Protein AF-A0A944UJE9-F1 (afdb_monomer)

Sequence (61 aa):
ANIRFREEGEKPKPVHTLNGSALAIPRVLAGILENFIQDDGRVKIPECLHRWFPQEFIGPS

Solvent-accessible surface area (backbone atoms only — not comparable to full-atom values): 4124 Å² total; per-residue (Å²): 131,96,56,63,47,63,58,91,97,53,76,71,40,80,63,89,86,86,87,80,81,91,74,56,66,74,62,52,50,49,52,48,50,72,75,29,50,45,98,87,69,32,24,49,54,59,75,89,47,38,89,83,44,79,60,64,58,50,66,89,133

pLDDT: mean 95.16, std 5.77, range [65.38, 98.31]

Foldseek 3Di:
DQDWDDDPPGDTDGDDDDDDDPDDVVVVVVVQLVVQQDPVRWGADDPVCCVPVVDRTDDDD

Radius of gyration: 21.92 Å; Cα contacts (8 Å, |Δi|>4): 48; chains: 1; bounding box: 40×20×62 Å

Mean predicted aligned error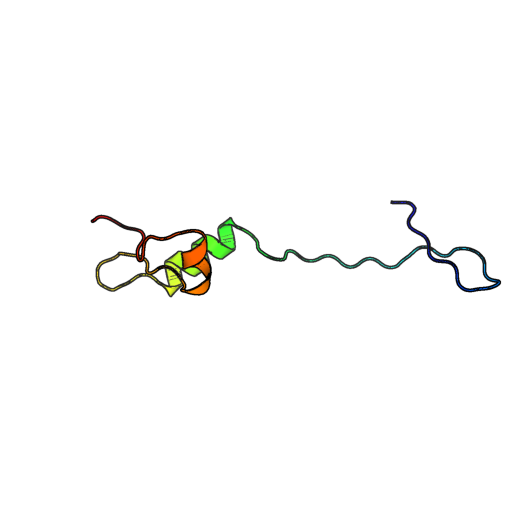: 4.61 Å

Secondary structure (DSSP, 8-state):
---EE--TTSPPEEPP-----S--HHHHHHHHHHHHB-TTS-EEPPGGGTTT---SEES--

Nearest PDB structures (foldseek):
  7u2b-assembly1_A  TM=8.730E-01  e=9.964E-02  Homo sapiens
  8ffy-assembly1_A  TM=8.804E-01  e=1.317E-01  Homo sapiens

Structure (mmCIF, N/CA/C/O backbone):
data_AF-A0A944UJE9-F1
#
_entry.id   AF-A0A944UJE9-F1
#
loop_
_atom_site.group_PDB
_atom_site.id
_atom_site.type_symbol
_atom_site.label_atom_id
_atom_site.label_alt_id
_atom_site.label_comp_id
_atom_site.label_asym_id
_atom_site.label_entity_id
_atom_site.label_seq_id
_atom_site.pdbx_PDB_ins_code
_atom_site.Cartn_x
_atom_site.Cartn_y
_atom_site.Cartn_z
_atom_site.occupancy
_atom_site.B_iso_or_equiv
_atom_site.auth_seq_id
_atom_site.auth_comp_id
_atom_site.auth_asym_id
_atom_site.auth_atom_id
_atom_site.pdbx_PDB_model_num
ATOM 1 N N . ALA A 1 1 ? 18.107 5.364 -16.964 1.00 68.81 1 ALA A N 1
ATOM 2 C CA . ALA A 1 1 ? 18.496 3.968 -17.238 1.00 68.81 1 ALA A CA 1
ATOM 3 C C . ALA A 1 1 ? 18.623 3.798 -18.750 1.00 68.81 1 ALA A C 1
ATOM 5 O O . ALA A 1 1 ? 17.686 4.132 -19.460 1.00 68.81 1 ALA A O 1
ATOM 6 N N . ASN A 1 2 ? 19.781 3.376 -19.261 1.00 91.62 2 ASN A N 1
ATOM 7 C CA . ASN A 1 2 ? 20.026 3.187 -20.700 1.00 91.62 2 ASN A CA 1
ATOM 8 C C . ASN A 1 2 ? 19.453 1.833 -21.173 1.00 91.62 2 ASN A C 1
ATOM 10 O O . ASN A 1 2 ? 20.174 0.998 -21.711 1.00 91.62 2 ASN A O 1
ATOM 14 N N . ILE A 1 3 ? 18.177 1.577 -20.867 1.00 96.50 3 ILE A N 1
ATOM 15 C CA . ILE A 1 3 ? 17.513 0.301 -21.153 1.00 96.50 3 ILE A CA 1
ATOM 16 C C . ILE A 1 3 ? 17.040 0.337 -22.603 1.00 96.50 3 ILE A C 1
AT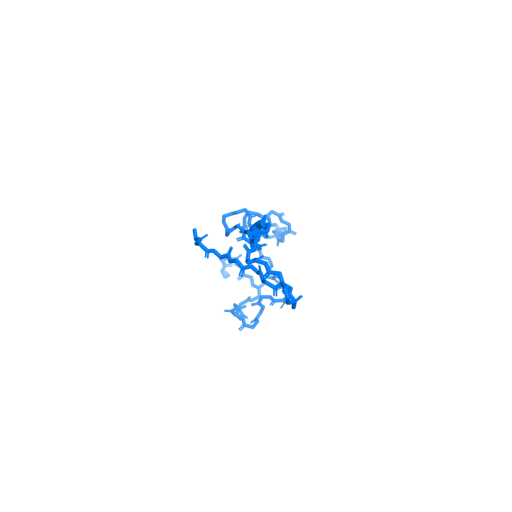OM 18 O O . ILE A 1 3 ? 16.340 1.262 -23.021 1.00 96.50 3 ILE A O 1
ATOM 22 N N . ARG A 1 4 ? 17.466 -0.654 -23.384 1.00 96.12 4 ARG A N 1
ATOM 23 C CA . ARG A 1 4 ? 17.217 -0.725 -24.824 1.00 96.12 4 ARG A CA 1
ATOM 24 C C . ARG A 1 4 ? 16.761 -2.125 -25.197 1.00 96.12 4 ARG A C 1
ATOM 26 O O . ARG A 1 4 ? 17.212 -3.101 -24.607 1.00 96.12 4 ARG A O 1
ATOM 33 N N . PHE A 1 5 ? 15.904 -2.195 -26.200 1.00 96.06 5 PHE A N 1
ATOM 34 C CA . PHE A 1 5 ? 15.423 -3.424 -26.815 1.00 96.06 5 PHE A CA 1
ATOM 35 C C . PHE A 1 5 ? 15.950 -3.505 -28.253 1.00 96.06 5 PHE A C 1
ATOM 37 O O . PHE A 1 5 ? 16.168 -2.471 -28.888 1.00 96.06 5 PHE A O 1
ATOM 44 N N . ARG A 1 6 ? 16.216 -4.712 -28.756 1.00 96.38 6 ARG A N 1
ATOM 45 C CA . ARG A 1 6 ? 16.683 -4.952 -30.126 1.00 96.38 6 ARG A CA 1
ATOM 46 C C . ARG A 1 6 ? 15.852 -6.077 -30.735 1.00 96.38 6 ARG A C 1
ATOM 48 O O . ARG A 1 6 ? 15.898 -7.192 -30.227 1.00 96.38 6 ARG A O 1
ATOM 55 N N . GLU A 1 7 ? 15.168 -5.775 -31.829 1.00 94.12 7 GLU A N 1
ATOM 56 C CA . GLU A 1 7 ? 14.570 -6.779 -32.711 1.00 94.12 7 GLU A CA 1
ATOM 57 C C . GLU A 1 7 ? 15.651 -7.393 -33.608 1.00 94.12 7 GLU A C 1
ATOM 59 O O . GLU A 1 7 ? 16.705 -6.788 -33.839 1.00 94.12 7 GLU A O 1
ATOM 64 N N . GLU A 1 8 ? 15.430 -8.615 -34.085 1.00 95.31 8 GLU A N 1
ATOM 65 C CA . GLU A 1 8 ? 16.415 -9.317 -34.905 1.00 95.31 8 GLU A CA 1
ATOM 66 C C . GLU A 1 8 ? 16.759 -8.509 -36.168 1.00 95.31 8 GLU A C 1
ATOM 68 O O . GLU A 1 8 ? 15.885 -8.033 -36.885 1.00 95.31 8 GLU A O 1
ATOM 73 N N . GLY A 1 9 ? 18.056 -8.302 -36.412 1.00 93.38 9 GLY A N 1
ATOM 74 C CA . GLY A 1 9 ? 18.545 -7.495 -37.535 1.00 93.38 9 GLY A CA 1
ATOM 75 C C . GLY A 1 9 ? 18.458 -5.971 -37.353 1.00 93.38 9 GLY A C 1
ATOM 76 O O . GLY A 1 9 ? 18.995 -5.240 -38.185 1.00 93.38 9 GLY A O 1
ATOM 77 N N . GLU A 1 10 ? 17.866 -5.460 -36.269 1.00 95.44 10 GLU A N 1
ATOM 78 C CA . GLU A 1 10 ? 17.711 -4.019 -36.049 1.00 95.44 10 GLU A CA 1
ATOM 79 C C . GLU A 1 10 ? 18.755 -3.400 -35.100 1.00 95.44 10 GLU A C 1
A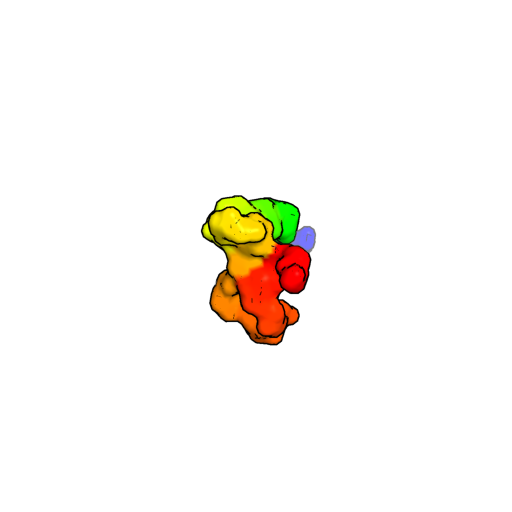TOM 81 O O . GLU A 1 10 ? 19.445 -4.059 -34.314 1.00 95.44 10 GLU A O 1
ATOM 86 N N . LYS A 1 11 ? 18.862 -2.063 -35.127 1.00 96.06 11 LYS A N 1
ATOM 87 C CA . LYS A 1 11 ? 19.624 -1.310 -34.119 1.00 96.06 11 LYS A CA 1
ATOM 88 C C . LYS A 1 11 ? 18.830 -1.243 -32.805 1.00 96.06 11 LYS A C 1
ATOM 90 O O . LYS A 1 11 ? 17.621 -1.049 -32.853 1.00 96.06 11 LYS A O 1
ATOM 95 N N . PRO A 1 12 ? 19.484 -1.305 -31.627 1.00 96.31 12 PRO A N 1
ATOM 96 C CA . PRO A 1 12 ? 18.791 -1.151 -30.350 1.00 96.31 12 PRO A CA 1
ATOM 97 C C . PRO A 1 12 ? 18.011 0.165 -30.257 1.00 96.31 12 PRO A C 1
ATOM 99 O O . PRO A 1 12 ? 18.576 1.233 -30.511 1.00 96.31 12 PRO A O 1
ATOM 102 N N . LYS A 1 13 ? 16.768 0.113 -29.787 1.00 96.69 13 LYS A N 1
ATOM 103 C CA . LYS A 1 13 ? 15.883 1.267 -29.571 1.00 96.69 13 LYS A CA 1
ATOM 104 C C . LYS A 1 13 ? 15.612 1.455 -28.064 1.00 96.69 13 LYS A C 1
ATOM 106 O O . LYS A 1 13 ? 15.625 0.464 -27.330 1.00 96.69 13 LYS A O 1
ATOM 111 N N . PRO A 1 14 ? 15.446 2.692 -27.558 1.00 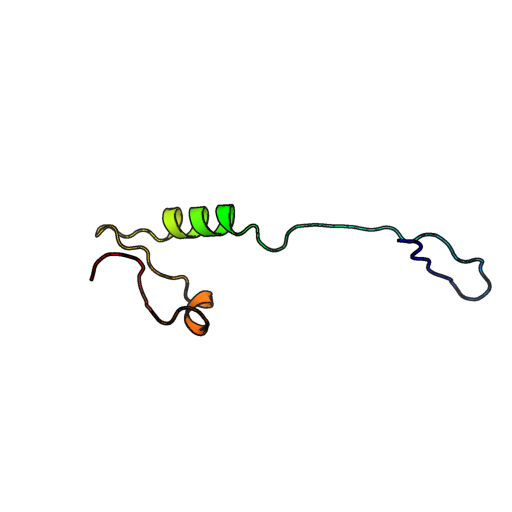96.94 14 PRO A N 1
ATOM 112 C CA . PRO A 1 14 ? 15.031 2.929 -26.171 1.00 96.94 14 PRO A CA 1
ATOM 113 C C . PRO A 1 14 ? 13.676 2.279 -25.870 1.00 96.94 14 PRO A C 1
ATOM 115 O O . PRO A 1 14 ? 12.797 2.284 -26.728 1.00 96.94 14 PRO A O 1
ATOM 118 N N . VAL A 1 15 ? 13.501 1.736 -24.662 1.00 96.88 15 VAL A N 1
ATOM 119 C CA . VAL A 1 15 ? 12.212 1.160 -24.236 1.00 96.88 15 VAL A CA 1
ATOM 120 C C . VAL A 1 15 ? 11.249 2.235 -23.729 1.00 96.88 15 VAL A C 1
ATOM 122 O O . VAL A 1 15 ? 11.672 3.227 -23.132 1.00 96.88 15 VAL A O 1
ATOM 125 N N . HIS A 1 16 ? 9.948 2.006 -23.907 1.00 95.94 16 HIS A N 1
ATOM 126 C CA . HIS A 1 16 ? 8.914 2.765 -23.206 1.00 95.94 16 HIS A CA 1
ATOM 127 C C . HIS A 1 16 ? 8.771 2.255 -21.773 1.00 95.94 16 HIS A C 1
ATOM 129 O O . HIS A 1 16 ? 8.819 1.049 -21.528 1.00 95.94 16 HIS A O 1
ATOM 135 N N . THR A 1 17 ? 8.595 3.169 -20.821 1.00 96.06 17 THR A N 1
ATOM 136 C CA . THR A 1 17 ? 8.414 2.825 -19.410 1.00 96.06 17 THR A CA 1
ATOM 137 C C . THR A 1 17 ? 7.042 3.270 -18.922 1.00 96.06 17 THR A C 1
ATOM 139 O O . THR A 1 17 ? 6.526 4.313 -19.318 1.00 96.06 17 THR A O 1
ATOM 142 N N . LEU A 1 18 ? 6.460 2.464 -18.038 1.00 97.19 18 LEU A N 1
ATOM 143 C CA . LEU A 1 18 ? 5.270 2.793 -17.262 1.00 97.19 18 LEU A CA 1
ATOM 144 C C . LEU A 1 18 ? 5.620 2.654 -15.783 1.00 97.19 18 LEU A C 1
ATOM 146 O O . LEU A 1 18 ? 6.481 1.855 -15.412 1.00 97.19 18 LEU A O 1
ATOM 150 N N . ASN A 1 19 ? 4.963 3.441 -14.941 1.00 96.88 19 ASN A N 1
ATOM 151 C CA . ASN A 1 19 ? 5.087 3.332 -13.497 1.00 96.88 19 ASN A CA 1
ATOM 152 C C . ASN A 1 19 ? 3.724 3.535 -12.833 1.00 96.88 19 ASN A C 1
ATOM 154 O O . ASN A 1 19 ? 2.837 4.178 -13.390 1.00 96.88 19 ASN A O 1
ATOM 158 N N . GLY A 1 20 ? 3.582 2.963 -11.643 1.00 95.81 20 GLY A N 1
ATOM 159 C CA . GLY A 1 20 ? 2.411 3.101 -10.794 1.00 95.81 20 GLY A CA 1
ATOM 160 C C . GLY A 1 20 ? 2.716 2.525 -9.417 1.00 95.81 20 GLY A C 1
ATOM 161 O O . GLY A 1 20 ? 3.429 1.527 -9.298 1.00 95.81 20 GLY A O 1
ATOM 162 N N . SER A 1 21 ? 2.211 3.168 -8.369 1.00 96.69 21 SER A N 1
ATO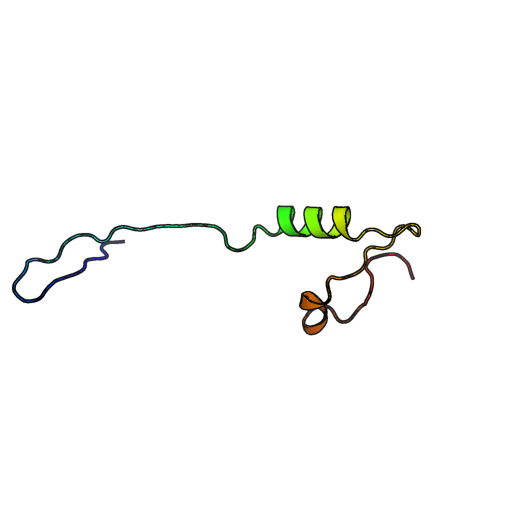M 163 C CA . SER A 1 21 ? 2.331 2.642 -7.010 1.00 96.69 21 SER A CA 1
ATOM 164 C C . SER A 1 21 ? 1.399 1.449 -6.840 1.00 96.69 21 SER A C 1
ATOM 166 O O . SER A 1 21 ? 0.207 1.575 -7.099 1.00 96.69 21 SER A O 1
ATOM 168 N N . ALA A 1 22 ? 1.914 0.323 -6.346 1.00 95.94 22 ALA A N 1
ATOM 169 C CA . ALA A 1 22 ? 1.060 -0.802 -5.969 1.00 95.94 22 ALA A CA 1
ATOM 170 C C . ALA A 1 22 ? 0.197 -0.439 -4.749 1.00 95.94 22 ALA A C 1
ATOM 172 O O . ALA A 1 22 ? -1.025 -0.507 -4.800 1.00 95.94 22 ALA A O 1
ATOM 173 N N . LEU A 1 23 ? 0.841 0.009 -3.666 1.00 95.62 23 LEU A N 1
ATOM 174 C CA . LEU A 1 23 ? 0.188 0.445 -2.434 1.00 95.62 23 LEU A CA 1
ATOM 175 C C . LEU A 1 23 ? 0.929 1.646 -1.846 1.00 95.62 23 LEU A C 1
ATOM 177 O O . LEU A 1 23 ? 2.150 1.629 -1.698 1.00 95.62 23 LEU A O 1
ATOM 181 N N . ALA A 1 24 ? 0.187 2.691 -1.486 1.00 96.94 24 ALA A N 1
ATOM 182 C CA . ALA A 1 24 ? 0.721 3.843 -0.769 1.00 96.94 24 ALA A CA 1
ATOM 183 C C . ALA A 1 24 ? 0.360 3.715 0.715 1.00 96.94 24 ALA A C 1
ATOM 185 O O . ALA A 1 24 ? -0.775 4.009 1.086 1.00 96.94 24 ALA A O 1
ATOM 186 N N . ILE A 1 25 ? 1.318 3.282 1.546 1.00 95.75 25 ILE A N 1
ATOM 187 C CA . ILE A 1 25 ? 1.084 2.859 2.943 1.00 95.75 25 ILE A CA 1
ATOM 188 C C . ILE A 1 25 ? 0.186 3.829 3.734 1.00 95.75 25 ILE A C 1
ATOM 190 O O . ILE A 1 25 ? -0.807 3.355 4.281 1.00 95.75 25 ILE A O 1
ATOM 194 N N . PRO A 1 26 ? 0.424 5.160 3.755 1.00 97.12 26 PRO A N 1
ATOM 195 C CA . PRO A 1 26 ? -0.424 6.061 4.539 1.00 97.12 26 PRO A CA 1
ATOM 196 C C . PRO A 1 26 ? -1.883 6.089 4.066 1.00 97.12 26 PRO A C 1
ATOM 198 O O . PRO A 1 26 ? -2.798 6.115 4.881 1.00 97.12 26 PRO A O 1
ATOM 201 N N . ARG A 1 27 ? -2.108 6.040 2.746 1.00 97.81 27 ARG A N 1
ATOM 202 C CA . ARG A 1 27 ? -3.456 6.051 2.157 1.00 97.81 27 ARG A CA 1
ATOM 203 C C . ARG A 1 27 ? -4.173 4.722 2.357 1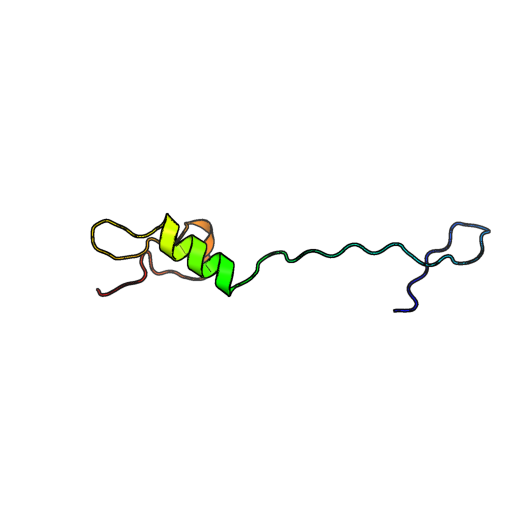.00 97.81 27 ARG A C 1
ATOM 205 O O . ARG A 1 27 ? -5.366 4.708 2.626 1.00 97.81 27 ARG A O 1
ATOM 212 N N . VAL A 1 28 ? -3.440 3.617 2.248 1.00 97.56 28 VAL A N 1
ATOM 213 C CA . VAL A 1 28 ? -3.977 2.277 2.506 1.00 97.56 28 VAL A CA 1
ATOM 214 C C . VAL A 1 28 ? -4.369 2.134 3.973 1.00 97.56 28 VAL A C 1
ATOM 216 O O . VAL A 1 28 ? -5.454 1.640 4.253 1.00 97.56 28 VAL A O 1
ATOM 219 N N . LEU A 1 29 ? -3.538 2.620 4.900 1.00 96.94 29 LEU A N 1
ATOM 220 C CA . LEU A 1 29 ? -3.861 2.607 6.325 1.00 96.94 29 LEU A CA 1
ATOM 221 C C . LEU A 1 29 ? -5.119 3.432 6.623 1.00 96.94 29 LEU A C 1
ATOM 223 O O . LEU A 1 29 ? -6.015 2.913 7.276 1.00 96.94 29 LEU A O 1
ATOM 227 N N . ALA A 1 30 ? -5.220 4.663 6.108 1.00 98.00 30 ALA A N 1
ATOM 228 C CA . ALA A 1 30 ? -6.423 5.484 6.271 1.00 98.00 30 ALA A CA 1
ATOM 229 C C . ALA A 1 30 ? -7.678 4.761 5.753 1.00 98.00 30 ALA A C 1
ATOM 231 O O . ALA A 1 30 ? -8.659 4.639 6.479 1.00 98.00 30 ALA A O 1
ATOM 232 N N . GLY A 1 31 ? -7.605 4.173 4.553 1.00 98.12 31 GLY A N 1
ATOM 233 C CA . GLY A 1 31 ? -8.706 3.391 3.990 1.00 98.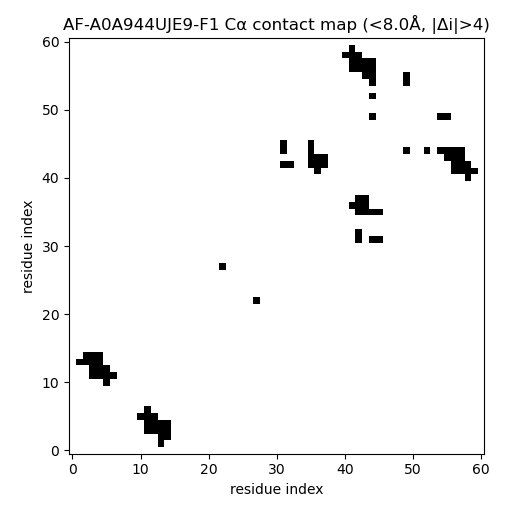12 31 GLY A CA 1
ATOM 234 C C . GLY A 1 31 ? -9.099 2.186 4.852 1.00 98.12 31 GLY A C 1
ATOM 235 O O . GLY A 1 31 ? -10.287 1.929 5.019 1.00 98.12 31 GLY A O 1
ATOM 236 N N . ILE A 1 32 ? -8.136 1.468 5.441 1.00 97.81 32 ILE A N 1
ATOM 237 C CA . ILE A 1 32 ? -8.431 0.363 6.368 1.00 97.81 32 ILE A CA 1
ATOM 238 C C . ILE A 1 32 ? -9.131 0.889 7.628 1.00 97.81 32 ILE A C 1
ATOM 240 O O . ILE A 1 32 ? -10.158 0.342 8.014 1.00 97.81 32 ILE A O 1
ATOM 244 N N . LEU A 1 33 ? -8.617 1.954 8.249 1.00 97.31 33 LEU A N 1
ATOM 245 C CA . LEU A 1 33 ? -9.209 2.519 9.466 1.00 97.31 33 LEU A CA 1
ATOM 246 C C . LEU A 1 33 ? -10.646 3.003 9.227 1.00 97.31 33 LEU A C 1
ATOM 248 O O . LEU A 1 33 ? 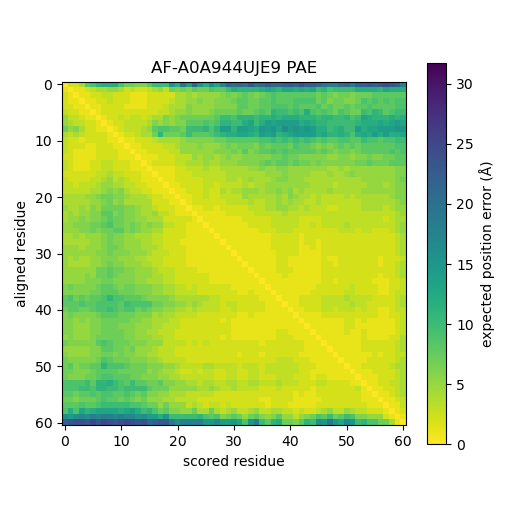-11.533 2.674 10.004 1.00 97.31 33 LEU A O 1
ATOM 252 N N . GLU A 1 34 ? -10.889 3.735 8.140 1.00 97.75 34 GLU A N 1
ATOM 253 C CA . GLU A 1 34 ? -12.200 4.315 7.827 1.00 97.75 34 GLU A CA 1
ATOM 254 C C . GLU A 1 34 ? -13.250 3.260 7.457 1.00 97.75 34 GLU A C 1
ATOM 256 O O . GLU A 1 34 ? -14.407 3.382 7.848 1.00 97.75 34 GLU A O 1
ATOM 261 N N . ASN A 1 35 ? -12.865 2.220 6.710 1.00 98.31 35 ASN A N 1
ATOM 262 C CA . ASN A 1 35 ? -13.823 1.246 6.174 1.00 98.31 35 ASN A CA 1
ATOM 263 C C . ASN A 1 35 ? -14.053 0.040 7.092 1.00 98.31 35 ASN A C 1
ATOM 265 O O . ASN A 1 35 ? -14.994 -0.718 6.867 1.00 98.31 35 ASN A O 1
ATOM 269 N N . PHE A 1 36 ? -13.196 -0.164 8.094 1.00 97.94 36 PHE A N 1
ATOM 270 C CA . PHE A 1 36 ? -13.278 -1.321 8.984 1.00 97.94 36 PHE A CA 1
ATOM 271 C C . PHE A 1 36 ? -13.431 -0.950 10.463 1.00 97.94 36 PHE A C 1
ATOM 273 O O . PHE A 1 36 ? -13.418 -1.844 11.314 1.00 97.94 36 PHE A O 1
ATOM 280 N N . ILE A 1 37 ? -13.611 0.330 10.800 1.00 97.75 37 ILE A N 1
ATOM 281 C CA . ILE A 1 37 ? -14.032 0.723 12.149 1.00 97.75 37 ILE A CA 1
ATOM 282 C C . ILE A 1 37 ? -15.401 0.112 12.487 1.00 97.75 37 ILE A C 1
ATOM 284 O O . ILE A 1 37 ? -16.279 0.014 11.632 1.00 97.75 37 ILE A O 1
ATOM 288 N N . GLN A 1 38 ? -15.549 -0.362 13.718 1.00 97.25 38 GLN A N 1
ATOM 289 C CA . GLN A 1 38 ? -16.764 -0.965 14.262 1.00 97.25 38 GLN A CA 1
ATOM 290 C C . GLN A 1 38 ? -17.473 0.015 15.206 1.00 97.25 38 GLN A C 1
ATOM 292 O O . GLN A 1 38 ? -16.880 1.001 15.649 1.00 97.25 38 GLN A O 1
ATOM 297 N N . ASP A 1 39 ? -18.718 -0.292 15.576 1.00 96.56 39 ASP A N 1
ATOM 298 C CA . ASP A 1 39 ? -19.519 0.528 16.500 1.00 96.56 39 ASP A CA 1
ATOM 299 C C . ASP A 1 39 ? -18.872 0.684 17.890 1.00 96.56 39 ASP A C 1
ATOM 301 O O . ASP A 1 39 ? -19.112 1.670 18.586 1.00 96.56 39 ASP A O 1
ATOM 305 N N . ASP A 1 40 ? -18.024 -0.270 18.291 1.00 95.25 40 ASP A N 1
ATOM 306 C CA . ASP A 1 40 ? -17.250 -0.230 19.539 1.00 95.25 40 ASP A CA 1
ATOM 307 C C . ASP A 1 40 ? -15.921 0.547 19.419 1.00 95.25 40 ASP A C 1
ATOM 309 O O . ASP A 1 40 ? -15.152 0.629 20.378 1.00 95.25 40 ASP A O 1
ATOM 313 N N . GLY A 1 41 ? -15.643 1.129 18.248 1.00 95.00 41 GLY A N 1
ATOM 314 C CA . GLY A 1 41 ? -14.454 1.928 17.962 1.00 95.00 41 GLY A CA 1
ATOM 315 C C . GLY A 1 41 ? -13.198 1.125 17.614 1.00 95.00 41 GLY A C 1
ATOM 316 O O . GLY A 1 41 ? -12.178 1.729 17.274 1.00 95.00 41 GLY A O 1
ATOM 317 N N . ARG A 1 42 ? -13.235 -0.213 17.656 1.00 97.38 42 ARG A N 1
ATOM 318 C CA . ARG A 1 42 ? -12.128 -1.049 17.168 1.00 97.38 42 ARG A CA 1
ATOM 319 C C . ARG A 1 42 ? -12.155 -1.132 15.647 1.00 97.38 42 ARG A C 1
ATOM 321 O O . ARG A 1 42 ? -13.200 -0.995 15.024 1.00 97.38 42 ARG A O 1
ATOM 328 N N . VAL A 1 43 ? -11.009 -1.398 15.031 1.00 98.06 43 VAL A N 1
ATOM 329 C CA . VAL A 1 43 ? -10.902 -1.594 13.579 1.00 98.06 43 VAL A CA 1
ATOM 330 C C . VAL A 1 43 ? -10.693 -3.068 13.292 1.00 98.06 43 VAL A C 1
ATOM 332 O O . VAL A 1 43 ? -9.690 -3.639 13.716 1.00 98.06 43 VAL A O 1
ATOM 335 N N . LYS A 1 44 ? -11.628 -3.684 12.569 1.00 97.94 44 LYS A N 1
ATOM 336 C CA . LYS A 1 44 ? -11.509 -5.076 12.138 1.00 97.94 44 LYS A CA 1
ATOM 337 C C . LYS A 1 44 ? -10.418 -5.204 11.079 1.00 97.94 44 LYS A C 1
ATOM 339 O O . LYS A 1 44 ? -10.360 -4.426 10.131 1.00 97.94 44 LYS A O 1
ATOM 344 N N . ILE A 1 45 ? -9.557 -6.201 11.205 1.00 97.94 45 ILE A N 1
ATOM 345 C CA . ILE A 1 45 ? -8.505 -6.429 10.219 1.00 97.94 45 ILE A CA 1
ATOM 346 C C . ILE A 1 45 ? -9.090 -7.130 8.982 1.00 97.94 45 ILE A C 1
ATOM 348 O O . ILE A 1 45 ? -9.838 -8.100 9.118 1.00 97.94 45 ILE A O 1
ATOM 352 N N . PRO A 1 46 ? -8.781 -6.661 7.756 1.00 97.75 46 PRO A N 1
ATOM 353 C CA . PRO A 1 46 ? -9.139 -7.374 6.537 1.00 97.75 46 PRO A CA 1
ATOM 354 C C . PRO A 1 46 ? -8.569 -8.795 6.532 1.0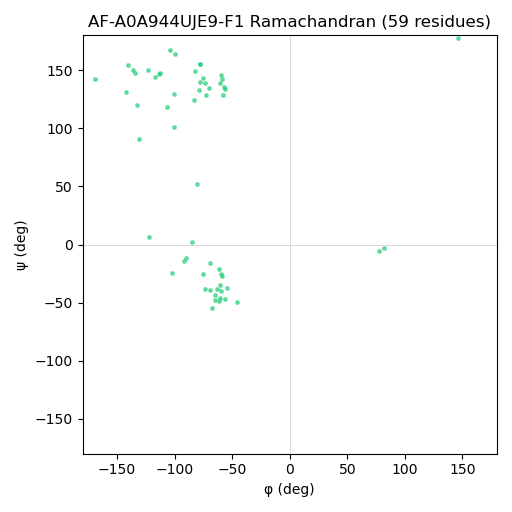0 97.75 46 PRO A C 1
ATOM 356 O O . PRO A 1 46 ? -7.384 -8.989 6.798 1.00 97.75 46 PRO A O 1
ATOM 359 N N . GLU A 1 47 ? -9.381 -9.778 6.138 1.00 96.94 47 GLU A N 1
ATOM 360 C CA . GLU A 1 47 ? -9.008 -11.201 6.179 1.00 96.94 47 GLU A CA 1
ATOM 361 C C . GLU A 1 47 ? -7.697 -11.497 5.437 1.00 96.94 47 GLU A C 1
ATOM 363 O O . GLU A 1 47 ? -6.863 -12.278 5.899 1.00 96.94 47 GLU A O 1
ATOM 368 N N . CYS A 1 48 ? -7.463 -10.812 4.314 1.00 96.56 48 CYS A N 1
ATOM 369 C CA . CYS A 1 48 ? -6.241 -10.973 3.535 1.00 96.56 48 CYS A CA 1
ATOM 370 C C . CYS A 1 48 ? -4.972 -10.590 4.310 1.00 96.56 48 CYS A C 1
ATOM 372 O O . CYS A 1 48 ? -3.898 -11.058 3.950 1.00 96.56 48 CYS A O 1
ATOM 374 N N . LEU A 1 49 ? -5.068 -9.790 5.375 1.00 97.25 49 LEU A N 1
ATOM 375 C CA . LEU A 1 49 ? -3.931 -9.365 6.187 1.00 97.25 49 LEU A CA 1
ATOM 376 C C . LEU A 1 49 ? -3.631 -10.304 7.364 1.00 97.25 49 LEU A C 1
ATOM 378 O O . LEU A 1 49 ? -2.536 -10.214 7.920 1.00 97.25 49 LEU A O 1
ATOM 382 N N . HIS A 1 50 ? -4.516 -11.251 7.699 1.00 96.50 50 HIS A N 1
ATOM 383 C CA . HIS A 1 50 ? -4.366 -12.119 8.879 1.00 96.50 50 HIS A CA 1
ATOM 384 C C . HIS A 1 50 ? -3.079 -12.954 8.892 1.00 96.50 50 HIS A C 1
ATOM 386 O O . HIS A 1 50 ? -2.548 -13.268 9.955 1.00 96.50 50 HIS A O 1
ATOM 392 N N . ARG A 1 51 ? -2.520 -13.278 7.717 1.00 97.75 51 ARG A N 1
ATOM 393 C CA . ARG A 1 51 ? -1.218 -13.962 7.619 1.00 97.75 51 ARG A CA 1
ATOM 394 C C . ARG A 1 51 ? -0.083 -13.149 8.252 1.00 97.75 51 ARG A C 1
ATOM 396 O O . ARG A 1 51 ? 0.858 -13.735 8.778 1.00 97.75 51 ARG A O 1
ATOM 403 N N . TRP A 1 52 ? -0.139 -11.826 8.143 1.00 97.06 52 TRP A N 1
ATOM 404 C CA . TRP A 1 52 ? 0.910 -10.918 8.611 1.00 97.06 52 TRP A CA 1
ATOM 405 C C . TRP A 1 52 ? 0.553 -10.239 9.929 1.00 97.06 52 TRP A C 1
ATOM 407 O O . TRP A 1 52 ? 1.449 -9.837 10.666 1.00 97.06 52 TRP A O 1
ATOM 417 N N . PHE A 1 53 ? -0.741 -10.123 10.219 1.00 95.56 53 PHE A N 1
ATOM 418 C CA . PHE A 1 53 ? -1.269 -9.492 11.416 1.00 95.56 53 PHE A CA 1
ATOM 419 C C . PHE A 1 53 ? -2.315 -10.417 12.059 1.00 95.56 53 PHE A C 1
ATOM 421 O O . PHE A 1 53 ? -3.481 -10.374 11.675 1.00 95.56 53 PHE A O 1
ATOM 428 N N . PRO A 1 54 ? -1.901 -11.306 12.983 1.00 93.62 54 PRO A N 1
ATOM 429 C CA . PRO A 1 54 ? -2.771 -12.359 13.515 1.00 93.62 54 PRO A CA 1
ATOM 430 C C . PRO A 1 54 ? -3.919 -11.869 14.405 1.00 93.62 54 PRO A C 1
ATOM 432 O O . PRO A 1 54 ? -4.827 -12.641 14.704 1.00 93.62 54 PRO A O 1
ATOM 435 N N . GLN A 1 55 ? -3.867 -10.628 14.888 1.00 94.94 55 GLN A N 1
ATOM 436 C CA . GLN A 1 55 ? -4.934 -10.048 15.694 1.00 94.94 55 GLN A CA 1
ATOM 437 C C . GLN A 1 55 ? -6.141 -9.714 14.813 1.00 94.94 55 GLN A C 1
ATOM 439 O O . GLN A 1 55 ? -5.997 -9.167 13.724 1.00 94.94 55 GLN A O 1
ATOM 444 N N . GLU A 1 56 ? -7.342 -9.993 15.315 1.00 95.50 56 GLU A N 1
ATOM 445 C CA . GLU A 1 56 ? -8.585 -9.731 14.579 1.00 95.50 56 GLU A CA 1
ATOM 446 C C . GLU A 1 56 ? -8.956 -8.235 14.557 1.00 95.50 56 GLU A C 1
ATOM 448 O O . GLU A 1 56 ? -9.613 -7.768 13.625 1.00 95.50 56 GLU A O 1
ATOM 453 N N . PHE A 1 57 ? -8.502 -7.468 15.556 1.00 96.94 57 PHE A N 1
ATOM 454 C CA . PHE A 1 57 ? -8.824 -6.051 15.716 1.00 96.94 57 PHE A CA 1
ATOM 455 C C . PHE A 1 57 ? -7.602 -5.201 16.082 1.00 96.94 57 PHE A C 1
ATOM 457 O O . PHE A 1 57 ? -6.697 -5.653 16.785 1.00 96.94 57 PHE A O 1
ATOM 464 N N . ILE A 1 58 ? -7.625 -3.935 15.663 1.00 95.62 58 ILE A N 1
ATOM 465 C CA . ILE A 1 58 ? -6.816 -2.850 16.232 1.00 95.62 58 ILE A CA 1
ATOM 466 C C . ILE A 1 58 ? -7.705 -2.042 17.182 1.00 95.62 58 ILE A C 1
ATOM 468 O O . ILE A 1 58 ? -8.789 -1.610 16.795 1.00 95.62 58 ILE A O 1
ATOM 472 N N . GLY A 1 59 ? -7.238 -1.798 18.404 1.00 90.38 59 GLY A N 1
ATOM 473 C CA . GLY A 1 59 ? -7.952 -1.014 19.412 1.00 90.38 59 GLY A CA 1
ATOM 474 C C . GLY A 1 59 ? -7.683 -1.534 20.825 1.00 90.38 59 GLY A C 1
ATOM 475 O O . GLY A 1 59 ? -6.936 -2.504 20.975 1.00 90.38 59 GLY A O 1
ATOM 476 N N . PRO A 1 60 ? -8.238 -0.884 21.859 1.00 80.06 60 PRO A N 1
ATOM 477 C CA . PRO A 1 60 ? -8.144 -1.383 23.226 1.00 80.06 60 PRO A CA 1
ATOM 478 C C . PRO A 1 60 ? -8.778 -2.777 23.347 1.00 80.06 60 PRO A C 1
ATOM 480 O O . PRO A 1 60 ? -9.741 -3.091 22.641 1.00 80.06 60 PRO A O 1
ATOM 483 N N . SER A 1 61 ? -8.188 -3.595 24.224 1.00 65.38 61 SER A N 1
ATOM 484 C CA . SER A 1 61 ? -8.699 -4.918 24.603 1.00 65.38 61 SER A CA 1
ATOM 485 C C . SER A 1 61 ? -9.986 -4.827 25.409 1.00 65.38 61 SER A C 1
ATOM 487 O O . SER A 1 61 ? -10.060 -3.929 26.280 1.00 65.38 61 SER A O 1
#